Protein AF-A0A316GYR5-F1 (afdb_monomer_lite)

Secondary structure (DSSP, 8-state):
-------HHHHHHHHHHHHHHHHHHHHHHHHHHHHHHHHHHHHHHHHHHHTSPPPPTT--HHHHHHHHHHHHHHHHHHHHHHHHHHHHHHHHHHHHHHS--------SGGGTTT--

Structure (mmCIF, N/CA/C/O backbone):
data_AF-A0A316GYR5-F1
#
_entry.id   AF-A0A316GYR5-F1
#
loop_
_atom_site.group_PDB
_atom_site.id
_atom_site.type_symbol
_atom_site.label_atom_id
_atom_site.label_alt_id
_atom_site.label_comp_id
_atom_site.label_asym_id
_atom_site.label_entity_id
_atom_site.label_seq_id
_atom_site.pdbx_PDB_ins_code
_atom_site.Cartn_x
_atom_site.Cartn_y
_atom_site.Cartn_z
_atom_site.occupancy
_atom_site.B_iso_or_equiv
_atom_site.auth_seq_id
_atom_site.auth_comp_id
_atom_site.auth_asym_id
_atom_site.auth_atom_id
_atom_site.pdbx_PDB_model_num
ATOM 1 N N . MET A 1 1 ? 39.061 -6.099 -47.825 1.00 38.81 1 MET A N 1
ATOM 2 C CA . MET A 1 1 ? 37.615 -5.956 -47.553 1.00 38.81 1 MET A CA 1
ATOM 3 C C . MET A 1 1 ? 37.390 -6.269 -46.089 1.00 38.81 1 MET A C 1
ATOM 5 O O . MET A 1 1 ? 37.562 -7.417 -45.706 1.00 38.81 1 MET A O 1
ATOM 9 N N . ILE A 1 2 ? 37.099 -5.262 -45.267 1.00 43.00 2 ILE A N 1
ATOM 10 C CA . ILE A 1 2 ? 36.715 -5.483 -43.869 1.00 43.00 2 ILE A CA 1
ATOM 11 C C . ILE A 1 2 ? 35.207 -5.733 -43.866 1.00 43.00 2 ILE A C 1
ATOM 13 O O . ILE A 1 2 ? 34.433 -4.846 -44.215 1.00 43.00 2 ILE A O 1
ATOM 17 N N . HIS A 1 3 ? 34.804 -6.959 -43.537 1.00 48.88 3 HIS A N 1
ATOM 18 C CA . HIS A 1 3 ? 33.406 -7.310 -43.307 1.00 48.88 3 HIS A CA 1
ATOM 19 C C . HIS A 1 3 ? 32.996 -6.743 -41.944 1.00 48.88 3 HIS A C 1
ATOM 21 O O . HIS A 1 3 ? 33.331 -7.303 -40.903 1.00 48.88 3 HIS A O 1
ATOM 27 N N . VAL A 1 4 ? 32.298 -5.609 -41.947 1.00 53.84 4 VAL A N 1
ATOM 28 C CA . VAL A 1 4 ? 31.599 -5.107 -40.761 1.00 53.84 4 VAL A CA 1
ATOM 29 C C . VAL A 1 4 ? 30.279 -5.869 -40.672 1.00 53.84 4 VAL A C 1
ATOM 31 O O . VAL A 1 4 ? 29.408 -5.712 -41.526 1.00 53.84 4 VAL A O 1
ATOM 34 N N . ALA A 1 5 ? 30.159 -6.754 -39.683 1.00 56.19 5 ALA A N 1
ATOM 35 C CA . ALA A 1 5 ? 28.905 -7.436 -39.383 1.00 56.19 5 ALA A CA 1
ATOM 36 C C . ALA A 1 5 ? 27.875 -6.432 -38.822 1.00 56.19 5 ALA A C 1
ATOM 38 O O . ALA A 1 5 ? 28.257 -5.502 -38.106 1.00 56.19 5 ALA A O 1
ATOM 39 N N . PRO A 1 6 ? 26.577 -6.590 -39.134 1.00 49.53 6 PRO A N 1
ATOM 40 C CA . PRO A 1 6 ? 25.549 -5.649 -38.715 1.00 49.53 6 PRO A CA 1
ATOM 41 C C . PRO A 1 6 ? 25.307 -5.731 -37.201 1.00 49.53 6 PRO A C 1
ATOM 43 O O . PRO A 1 6 ? 25.177 -6.807 -36.620 1.00 49.53 6 PRO A O 1
ATOM 46 N N . ILE A 1 7 ? 25.202 -4.558 -36.583 1.00 55.81 7 ILE A N 1
ATOM 47 C CA . ILE A 1 7 ? 25.007 -4.275 -35.151 1.00 55.81 7 ILE A CA 1
ATOM 48 C C . ILE A 1 7 ? 23.543 -4.582 -34.739 1.00 55.81 7 ILE A C 1
ATOM 50 O O . ILE A 1 7 ? 22.898 -3.810 -34.040 1.00 55.81 7 ILE A O 1
ATOM 54 N N . ALA A 1 8 ? 22.967 -5.692 -35.212 1.00 55.72 8 ALA A N 1
ATOM 55 C CA . ALA A 1 8 ? 21.551 -6.015 -34.998 1.00 55.72 8 ALA A CA 1
ATOM 56 C C . ALA A 1 8 ? 21.249 -6.386 -33.534 1.00 55.72 8 ALA A C 1
ATOM 58 O O . ALA A 1 8 ? 20.225 -5.986 -32.988 1.00 55.72 8 ALA A O 1
ATOM 59 N N . GLY A 1 9 ? 22.182 -7.067 -32.859 1.00 53.91 9 GLY A N 1
ATOM 60 C CA . GLY A 1 9 ? 21.980 -7.530 -31.483 1.00 53.91 9 GLY A CA 1
ATOM 61 C C . GLY A 1 9 ? 21.836 -6.408 -30.449 1.00 53.91 9 GLY A C 1
ATOM 62 O O . GLY A 1 9 ? 21.139 -6.588 -29.458 1.00 53.91 9 GLY A O 1
ATOM 63 N N . PHE A 1 10 ? 22.438 -5.236 -30.664 1.00 51.53 10 PHE A N 1
ATOM 64 C CA . PHE A 1 10 ? 22.388 -4.145 -29.681 1.00 51.53 10 PHE A CA 1
ATOM 65 C C . PHE A 1 10 ? 21.048 -3.396 -29.683 1.00 51.53 10 PHE A C 1
ATOM 67 O O . PHE A 1 10 ? 20.613 -2.934 -28.631 1.00 51.53 10 PHE A O 1
ATOM 74 N N . ALA A 1 11 ? 20.374 -3.309 -30.834 1.00 60.28 11 ALA A N 1
ATOM 75 C CA . ALA A 1 11 ? 19.087 -2.624 -30.951 1.00 60.28 11 ALA A CA 1
ATOM 76 C C . ALA A 1 11 ? 17.947 -3.415 -30.282 1.00 60.28 11 ALA A C 1
ATOM 78 O O . ALA A 1 11 ? 17.112 -2.833 -29.592 1.00 60.28 11 ALA A O 1
ATOM 79 N N . GLU A 1 12 ? 17.947 -4.744 -30.422 1.00 61.91 12 GLU A N 1
ATOM 80 C CA . GLU A 1 12 ? 16.923 -5.614 -29.826 1.00 61.91 12 GLU A CA 1
ATOM 81 C C . GLU A 1 12 ? 17.010 -5.656 -28.292 1.00 61.91 12 GLU A C 1
ATOM 83 O O . GLU A 1 12 ? 15.985 -5.576 -27.614 1.00 61.91 12 GLU A O 1
ATOM 88 N N . HIS A 1 13 ? 18.228 -5.702 -27.736 1.00 62.38 13 HIS A N 1
ATOM 89 C CA . HIS A 1 13 ? 18.439 -5.664 -26.284 1.00 62.38 13 HIS A CA 1
ATOM 90 C C . HIS A 1 13 ? 18.007 -4.317 -25.687 1.00 62.38 13 HIS A C 1
ATOM 92 O O . HIS A 1 13 ? 17.249 -4.291 -24.721 1.00 62.38 13 HIS A O 1
ATOM 98 N N . GLN A 1 14 ? 18.381 -3.196 -26.318 1.00 66.81 14 GLN A N 1
ATOM 99 C CA . GLN A 1 14 ? 17.981 -1.861 -25.854 1.00 66.81 14 GLN A CA 1
ATOM 100 C C . GLN A 1 14 ? 16.459 -1.655 -25.874 1.00 66.81 14 GLN A C 1
ATOM 102 O O . GLN A 1 14 ? 15.901 -1.037 -24.966 1.00 66.81 14 GLN A O 1
ATOM 107 N N . GLN A 1 15 ? 15.765 -2.189 -26.883 1.00 71.25 15 GLN A N 1
ATOM 108 C CA . GLN A 1 15 ? 14.312 -2.067 -26.989 1.00 71.25 15 GLN A CA 1
ATOM 109 C C . GLN A 1 15 ? 13.575 -2.944 -25.961 1.00 71.25 15 GLN A C 1
ATOM 111 O O . GLN A 1 15 ? 12.571 -2.508 -25.388 1.00 71.25 15 GLN A O 1
ATOM 116 N N . ALA A 1 16 ? 14.094 -4.142 -25.668 1.00 74.75 16 ALA A N 1
ATOM 117 C CA . ALA A 1 16 ? 13.582 -5.005 -24.603 1.00 74.75 16 ALA A CA 1
ATOM 118 C C . ALA A 1 16 ? 13.790 -4.392 -23.204 1.00 74.75 16 ALA A C 1
ATOM 120 O O . ALA A 1 16 ? 12.874 -4.418 -22.373 1.00 74.75 16 ALA A O 1
ATOM 121 N N . ASP A 1 17 ? 14.950 -3.778 -22.960 1.00 81.62 17 ASP A N 1
ATOM 122 C CA . ASP A 1 17 ? 15.269 -3.116 -21.692 1.00 81.62 17 ASP A CA 1
ATOM 123 C C . ASP A 1 17 ? 14.377 -1.888 -21.448 1.00 81.62 17 ASP A C 1
ATOM 125 O O . ASP A 1 17 ? 13.829 -1.722 -20.353 1.00 81.62 17 ASP A O 1
ATOM 129 N N . ALA A 1 18 ? 14.129 -1.077 -22.483 1.00 85.44 18 ALA A N 1
ATOM 130 C CA . ALA A 1 18 ? 13.212 0.061 -22.405 1.00 85.44 18 ALA A CA 1
ATOM 131 C C . ALA A 1 18 ? 11.764 -0.371 -22.101 1.00 85.44 18 ALA A C 1
ATOM 133 O O . ALA A 1 18 ? 11.104 0.218 -21.240 1.00 85.44 18 ALA A O 1
ATOM 134 N N . GLY A 1 19 ? 11.272 -1.431 -22.754 1.00 89.31 19 GLY A N 1
ATOM 135 C CA . GLY A 1 19 ? 9.940 -1.984 -22.487 1.00 89.31 19 GLY A CA 1
ATOM 136 C C . GLY A 1 19 ? 9.793 -2.498 -21.051 1.00 89.31 19 GLY A C 1
ATOM 137 O O . GLY A 1 19 ? 8.796 -2.216 -20.381 1.00 89.31 19 GLY A O 1
ATOM 138 N N . ARG A 1 20 ? 10.821 -3.186 -20.537 1.00 90.62 20 ARG A N 1
ATOM 139 C CA . ARG A 1 20 ? 10.873 -3.649 -19.143 1.00 90.62 20 ARG A CA 1
ATOM 140 C C . ARG A 1 20 ? 10.862 -2.486 -18.150 1.00 90.62 20 ARG A C 1
ATOM 142 O O . ARG A 1 20 ? 10.157 -2.560 -17.143 1.00 90.62 20 ARG A O 1
ATOM 149 N N . TYR A 1 21 ? 11.612 -1.421 -18.422 1.00 92.56 21 TYR A N 1
ATOM 150 C CA . TYR A 1 21 ? 11.633 -0.227 -17.577 1.00 92.56 21 TYR A CA 1
ATOM 151 C C . TYR A 1 21 ? 10.264 0.452 -17.501 1.00 92.56 21 TYR A C 1
ATOM 153 O O . TYR A 1 21 ? 9.782 0.723 -16.402 1.00 92.56 21 TYR A O 1
ATOM 161 N N . LEU A 1 22 ? 9.597 0.657 -18.641 1.00 94.81 22 LEU A N 1
ATOM 162 C CA . LEU A 1 22 ? 8.261 1.262 -18.673 1.00 94.81 22 LEU A CA 1
ATOM 163 C C . LEU A 1 22 ? 7.224 0.411 -17.926 1.00 94.81 22 LEU A C 1
ATOM 165 O O . LEU A 1 22 ? 6.401 0.949 -17.186 1.00 94.81 22 LEU A O 1
ATOM 169 N N . ALA A 1 23 ? 7.293 -0.917 -18.053 1.00 95.50 23 ALA A N 1
ATOM 170 C CA . ALA A 1 23 ? 6.423 -1.821 -17.303 1.00 95.50 23 ALA A CA 1
ATOM 171 C C . ALA A 1 23 ? 6.651 -1.724 -15.781 1.00 95.50 23 ALA A C 1
ATOM 173 O O . ALA A 1 23 ? 5.694 -1.691 -15.005 1.00 95.50 23 ALA A O 1
ATOM 174 N N . LEU A 1 24 ? 7.913 -1.646 -15.343 1.00 96.31 24 LEU A N 1
ATOM 175 C CA . LEU A 1 24 ? 8.258 -1.457 -13.931 1.00 96.31 24 LEU A CA 1
ATOM 176 C C . LEU A 1 24 ? 7.806 -0.090 -13.409 1.00 96.31 24 LEU A C 1
ATOM 178 O O . LEU A 1 24 ? 7.300 -0.014 -12.291 1.00 96.31 24 LEU A O 1
ATOM 182 N N . LEU A 1 25 ? 7.930 0.963 -14.218 1.00 97.00 25 LEU A N 1
ATOM 183 C CA . LEU A 1 25 ? 7.456 2.300 -13.871 1.00 97.00 25 LEU A CA 1
ATOM 184 C C . LEU A 1 25 ? 5.938 2.302 -13.644 1.00 97.00 25 LEU A C 1
ATOM 186 O O . LEU A 1 25 ? 5.483 2.713 -12.578 1.00 97.00 25 LEU A O 1
ATOM 190 N N . GLY A 1 26 ? 5.165 1.743 -14.580 1.00 97.81 26 GLY A N 1
ATOM 191 C CA . GLY A 1 26 ? 3.712 1.620 -14.430 1.00 97.81 26 GLY A CA 1
ATOM 192 C C . GLY A 1 26 ? 3.306 0.784 -13.209 1.00 97.81 26 GLY A C 1
ATOM 193 O O . GLY A 1 26 ? 2.348 1.115 -12.509 1.00 97.81 26 GLY A O 1
ATOM 194 N N . ARG A 1 27 ? 4.070 -0.270 -12.885 1.00 97.94 27 ARG A N 1
ATOM 195 C CA . ARG A 1 27 ? 3.860 -1.056 -11.659 1.00 97.94 27 ARG A CA 1
ATOM 196 C C . ARG A 1 27 ? 4.110 -0.233 -10.392 1.00 97.94 27 ARG A C 1
ATOM 198 O O . ARG A 1 27 ? 3.329 -0.345 -9.450 1.00 97.94 27 ARG A O 1
ATOM 205 N N . VAL A 1 28 ? 5.170 0.575 -10.353 1.00 98.44 28 VAL A N 1
ATOM 206 C CA . VAL A 1 28 ? 5.455 1.474 -9.221 1.00 98.44 28 VAL A CA 1
ATOM 207 C C . VAL A 1 28 ? 4.317 2.477 -9.036 1.00 98.44 28 VAL A C 1
ATOM 209 O O . VAL A 1 28 ? 3.842 2.645 -7.917 1.00 98.44 28 VAL A O 1
ATOM 212 N N . GLU A 1 29 ? 3.821 3.087 -10.114 1.00 98.31 29 GLU A N 1
ATOM 213 C CA . GLU A 1 29 ? 2.689 4.022 -10.049 1.00 98.31 29 GLU A CA 1
ATOM 214 C C . GLU A 1 29 ? 1.414 3.366 -9.503 1.00 98.31 29 GLU A C 1
ATOM 216 O O . GLU A 1 29 ? 0.735 3.939 -8.646 1.00 98.31 29 GLU A O 1
ATOM 221 N N . ALA A 1 30 ? 1.096 2.151 -9.958 1.00 98.38 30 ALA A N 1
ATOM 222 C CA . ALA A 1 30 ? -0.041 1.390 -9.448 1.00 98.38 30 ALA A CA 1
ATOM 223 C C . ALA A 1 30 ? 0.103 1.084 -7.947 1.00 98.38 30 ALA A C 1
ATOM 225 O O . ALA A 1 30 ? -0.848 1.263 -7.183 1.00 98.38 30 ALA A O 1
ATOM 226 N N . LEU A 1 31 ? 1.301 0.688 -7.509 1.00 98.25 31 LEU A N 1
ATOM 227 C CA . LEU A 1 31 ? 1.591 0.397 -6.105 1.00 98.25 31 LEU A CA 1
ATOM 228 C C . LEU A 1 31 ? 1.551 1.649 -5.222 1.00 98.25 31 LEU A C 1
ATOM 230 O O . LEU A 1 31 ? 1.078 1.561 -4.093 1.00 98.25 31 LEU A O 1
ATOM 234 N N . CYS A 1 32 ? 1.961 2.820 -5.721 1.00 98.50 32 CYS A N 1
ATOM 235 C CA . CYS A 1 32 ? 1.776 4.086 -5.003 1.00 98.50 32 CYS A CA 1
ATOM 236 C C . CYS A 1 32 ? 0.292 4.331 -4.692 1.00 98.50 32 CYS A C 1
ATOM 238 O O . CYS A 1 32 ? -0.064 4.560 -3.537 1.00 98.50 32 CYS A O 1
ATOM 240 N N . ARG A 1 33 ? -0.589 4.183 -5.693 1.00 98.50 33 ARG A N 1
ATOM 241 C CA . ARG A 1 33 ? -2.044 4.326 -5.494 1.00 98.50 33 ARG A CA 1
ATOM 242 C C . ARG A 1 33 ? -2.594 3.292 -4.511 1.00 98.50 33 ARG A C 1
ATOM 244 O O . ARG A 1 33 ? -3.464 3.611 -3.704 1.00 98.50 33 ARG A O 1
ATOM 251 N N . GLN A 1 34 ? -2.087 2.060 -4.560 1.00 98.44 34 GLN A N 1
ATOM 252 C CA . GLN A 1 34 ? -2.482 1.007 -3.626 1.00 98.44 34 GLN A CA 1
ATOM 253 C C . GLN A 1 34 ? -2.059 1.327 -2.186 1.00 98.44 34 GLN A C 1
ATOM 255 O O . GLN A 1 34 ? -2.849 1.127 -1.265 1.00 98.44 34 GLN A O 1
ATOM 260 N N . VAL A 1 35 ? -0.850 1.859 -1.982 1.00 98.69 35 VAL A N 1
ATOM 261 C CA . VAL A 1 35 ? -0.379 2.315 -0.666 1.00 98.69 35 VAL A CA 1
ATOM 262 C C . VAL A 1 35 ? -1.255 3.446 -0.135 1.00 98.69 35 VAL A C 1
ATOM 264 O O . VAL A 1 35 ? -1.645 3.403 1.031 1.00 98.69 35 VAL A O 1
ATOM 267 N N . ASP A 1 36 ? -1.608 4.425 -0.969 1.00 98.56 36 ASP A N 1
ATOM 268 C CA . ASP A 1 36 ? -2.472 5.535 -0.557 1.00 98.56 36 ASP A CA 1
ATOM 269 C C . ASP A 1 36 ? -3.874 5.046 -0.157 1.00 98.56 36 ASP A C 1
ATOM 271 O O . ASP A 1 36 ? -4.395 5.430 0.891 1.00 98.56 36 ASP A O 1
ATOM 275 N N . SER A 1 37 ? -4.455 4.126 -0.932 1.00 98.50 37 SER A N 1
ATOM 276 C CA . SER A 1 37 ? -5.746 3.503 -0.611 1.00 98.50 37 SER A CA 1
ATOM 277 C C . SER A 1 37 ? -5.700 2.675 0.682 1.00 98.50 37 SER A C 1
ATOM 279 O O . SER A 1 37 ? -6.587 2.799 1.533 1.00 98.50 37 SER A O 1
ATOM 281 N N . ALA A 1 38 ? -4.650 1.872 0.878 1.00 98.31 38 ALA A N 1
ATOM 282 C CA . ALA A 1 38 ? -4.471 1.087 2.099 1.00 98.31 38 ALA A CA 1
ATOM 283 C C . ALA A 1 38 ? -4.252 1.987 3.325 1.00 98.31 38 ALA A C 1
ATOM 285 O O . ALA A 1 38 ? -4.778 1.711 4.403 1.00 98.31 38 ALA A O 1
ATOM 286 N N . ARG A 1 39 ? -3.534 3.105 3.157 1.00 98.50 39 ARG A N 1
ATOM 287 C CA . ARG A 1 39 ? -3.339 4.108 4.209 1.00 98.50 39 ARG A CA 1
ATOM 288 C C . ARG A 1 39 ? -4.660 4.745 4.612 1.00 98.50 39 ARG A C 1
ATOM 290 O O . ARG A 1 39 ? -4.921 4.857 5.807 1.00 98.50 39 ARG A O 1
ATOM 297 N N . GLN A 1 40 ? -5.486 5.132 3.641 1.00 98.56 40 GLN A N 1
ATOM 298 C CA . GLN A 1 40 ? -6.811 5.679 3.925 1.00 98.56 40 GLN A CA 1
ATOM 299 C C . GLN A 1 40 ? -7.660 4.674 4.710 1.00 98.56 40 GLN A C 1
ATOM 301 O O . GLN A 1 40 ? -8.207 5.019 5.750 1.00 98.56 40 GLN A O 1
ATOM 306 N N . THR A 1 41 ? -7.680 3.413 4.276 1.00 98.38 41 THR A N 1
ATOM 307 C CA . THR A 1 41 ? -8.444 2.346 4.941 1.00 98.38 41 THR A CA 1
ATOM 308 C C . THR A 1 41 ? -7.995 2.140 6.394 1.00 98.38 41 THR A C 1
ATOM 310 O O . THR A 1 41 ? -8.825 2.115 7.301 1.00 98.38 41 THR A O 1
ATOM 313 N N . ALA A 1 42 ? -6.682 2.070 6.640 1.00 97.88 42 ALA A N 1
ATOM 314 C CA . ALA A 1 42 ? -6.133 1.927 7.989 1.00 97.88 42 ALA A CA 1
ATOM 315 C C . ALA A 1 42 ? -6.421 3.147 8.886 1.00 97.88 42 ALA A C 1
ATOM 317 O O . ALA A 1 42 ? -6.641 2.991 10.091 1.00 97.88 42 ALA A O 1
ATOM 318 N N . ASN A 1 43 ? -6.437 4.354 8.311 1.00 98.19 43 ASN A N 1
ATOM 319 C CA . ASN A 1 43 ? -6.819 5.574 9.023 1.00 98.19 43 ASN A CA 1
ATOM 320 C C . ASN A 1 43 ? -8.313 5.582 9.369 1.00 98.19 43 ASN A C 1
ATOM 322 O O . ASN A 1 43 ? -8.675 5.950 10.485 1.00 98.19 43 ASN A O 1
ATOM 326 N N . ASP A 1 44 ? -9.173 5.142 8.451 1.00 98.00 44 ASP A N 1
ATOM 327 C CA . ASP A 1 44 ? -10.617 5.077 8.670 1.00 98.00 44 ASP A CA 1
ATOM 328 C C . ASP A 1 44 ? -10.969 4.070 9.771 1.00 98.00 44 ASP A C 1
ATOM 330 O O . 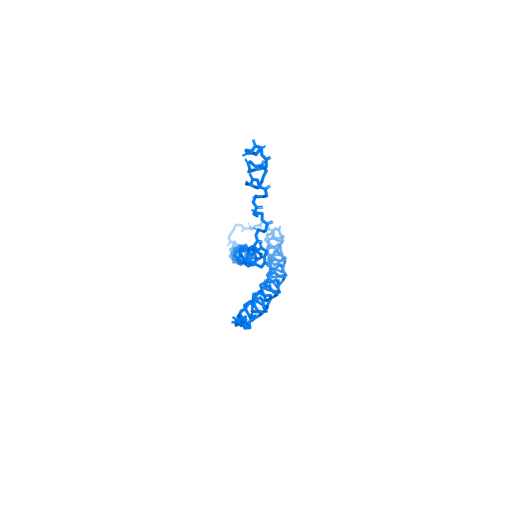ASP A 1 44 ? -11.793 4.366 10.641 1.00 98.00 44 ASP A O 1
ATOM 334 N N . SER A 1 45 ? -10.327 2.896 9.794 1.00 96.00 45 SER A N 1
ATOM 335 C CA . SER A 1 45 ? -10.546 1.921 10.869 1.00 96.00 45 SER A CA 1
ATOM 336 C C . SER A 1 45 ? -10.016 2.395 12.219 1.00 96.00 45 SER A C 1
ATOM 338 O O . SER A 1 45 ? -10.683 2.182 13.233 1.00 96.00 45 SER A O 1
ATOM 340 N N . LEU A 1 46 ? -8.892 3.119 12.246 1.00 96.31 46 LEU A N 1
ATOM 341 C CA . LEU A 1 46 ? -8.417 3.786 13.460 1.00 96.31 46 LEU A CA 1
ATOM 342 C C . LEU A 1 46 ? -9.395 4.870 13.934 1.00 96.31 46 LEU A C 1
ATOM 344 O O . LEU A 1 46 ? -9.670 4.980 15.126 1.00 96.31 46 LEU A O 1
ATOM 348 N N . GLY A 1 47 ? -9.951 5.651 13.006 1.00 95.81 47 GLY A N 1
ATOM 349 C CA . GLY A 1 47 ? -10.965 6.662 13.296 1.00 95.81 47 GLY A CA 1
ATOM 350 C C . GLY A 1 47 ? -12.207 6.054 13.946 1.00 95.81 47 GLY A C 1
ATOM 351 O O . GLY A 1 47 ? -12.677 6.561 14.961 1.00 95.81 47 GLY A O 1
ATOM 352 N N . ARG A 1 48 ? -12.691 4.919 13.424 1.00 93.62 48 ARG A N 1
ATOM 353 C CA . ARG A 1 48 ? -13.811 4.168 14.022 1.00 93.62 48 ARG A CA 1
ATOM 354 C C . ARG A 1 48 ? -13.482 3.654 15.418 1.00 93.62 48 ARG A C 1
ATOM 356 O O . ARG A 1 48 ? -14.329 3.740 16.297 1.00 93.62 48 ARG A O 1
ATOM 363 N N . LEU A 1 49 ? -12.266 3.147 15.619 1.00 91.75 49 LEU A N 1
ATOM 364 C CA . LEU A 1 49 ? -11.811 2.669 16.922 1.00 91.75 49 LEU A CA 1
ATOM 365 C C . LEU A 1 49 ? -11.774 3.804 17.957 1.00 91.75 49 LEU A C 1
ATOM 367 O O . LEU A 1 49 ? -12.252 3.631 19.072 1.00 91.75 49 LEU A O 1
AT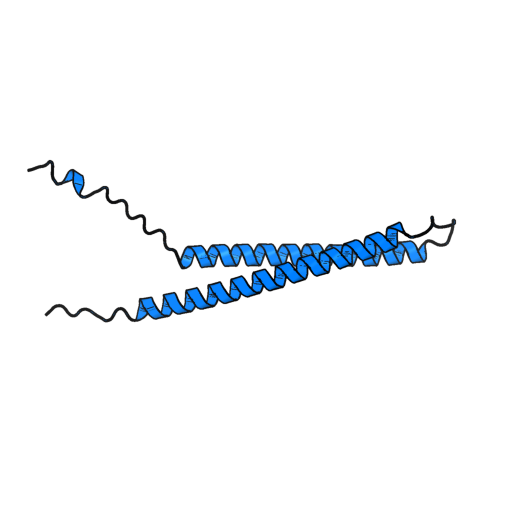OM 371 N N . ASN A 1 50 ? -11.260 4.972 17.570 1.00 91.19 50 ASN A N 1
ATOM 372 C CA . ASN A 1 50 ? -11.170 6.147 18.442 1.00 91.19 50 ASN A CA 1
ATOM 373 C C . ASN A 1 50 ? -12.529 6.807 18.712 1.00 91.19 50 ASN A C 1
ATOM 375 O O . ASN A 1 50 ? -12.678 7.511 19.706 1.00 91.19 50 ASN A O 1
ATOM 379 N N . ALA A 1 51 ? -13.503 6.606 17.824 1.00 91.25 51 ALA A N 1
ATOM 380 C CA . ALA A 1 51 ? -14.864 7.104 17.988 1.00 91.25 51 ALA A CA 1
ATOM 381 C C . ALA A 1 51 ? -15.726 6.217 18.901 1.00 91.25 51 ALA A C 1
ATOM 383 O O . ALA A 1 51 ? -16.859 6.595 19.209 1.00 91.25 51 ALA A O 1
ATOM 384 N N . LEU A 1 52 ? -15.232 5.045 19.321 1.00 85.88 52 LEU A N 1
ATOM 385 C CA . LEU A 1 52 ? -15.968 4.203 20.254 1.00 85.88 52 LEU A CA 1
ATOM 386 C C . LEU A 1 52 ? -16.102 4.898 21.616 1.00 85.88 52 LEU A C 1
ATOM 388 O O . LEU A 1 52 ? -15.112 5.417 22.140 1.00 85.88 52 LEU A O 1
ATOM 392 N N . PRO A 1 53 ? -17.300 4.872 22.227 1.00 82.00 53 PRO A N 1
ATOM 393 C CA . PRO A 1 53 ? -17.436 5.244 23.626 1.00 82.00 53 PRO A CA 1
ATOM 394 C C . PRO A 1 53 ? -16.594 4.299 24.494 1.00 82.00 53 PRO A C 1
ATOM 396 O O . PRO A 1 53 ? -16.295 3.170 24.093 1.00 82.00 53 PRO A O 1
ATOM 399 N N . GLN A 1 54 ? -16.210 4.752 25.692 1.00 75.25 54 GLN A N 1
ATOM 400 C CA . GLN A 1 54 ? -15.528 3.869 26.637 1.00 75.25 54 GLN A CA 1
ATOM 401 C C . GLN A 1 54 ? -16.410 2.639 26.890 1.00 75.25 54 GLN A C 1
ATOM 403 O O . GLN A 1 54 ? -17.601 2.811 27.157 1.00 75.25 54 GLN A O 1
ATOM 408 N N . PRO A 1 55 ? -15.863 1.417 26.774 1.00 71.19 55 PRO A N 1
ATOM 409 C CA . PRO A 1 55 ? -16.651 0.221 27.001 1.00 71.19 55 PRO A CA 1
ATOM 410 C C . PRO A 1 55 ? -17.128 0.211 28.457 1.00 71.19 55 PRO A C 1
ATOM 412 O O . PRO A 1 55 ? -16.317 0.209 29.385 1.00 71.19 55 PRO A O 1
ATOM 415 N N . GLU A 1 56 ? -18.446 0.211 28.648 1.00 69.31 56 GLU A N 1
ATOM 416 C CA . GLU A 1 56 ? -19.072 -0.144 29.922 1.00 69.31 56 GLU A CA 1
ATOM 417 C C . GLU A 1 56 ? -18.586 -1.550 30.320 1.00 69.31 56 GLU A C 1
ATOM 419 O O . GLU A 1 56 ? -18.342 -2.408 29.463 1.00 69.31 56 GLU A O 1
ATOM 424 N N . VAL A 1 57 ? -18.404 -1.794 31.621 1.00 59.69 57 VAL A N 1
ATOM 425 C CA . VAL A 1 57 ? -17.857 -3.062 32.127 1.00 59.69 57 VAL A CA 1
ATOM 426 C C . VAL A 1 57 ? -18.737 -4.229 31.661 1.00 59.69 57 VAL A C 1
ATOM 428 O O . VAL A 1 57 ? -19.815 -4.452 32.203 1.00 59.69 57 VAL A O 1
ATOM 431 N N . GLY A 1 58 ? -18.263 -4.983 30.664 1.00 61.78 58 GLY A N 1
ATOM 432 C CA . GLY A 1 58 ? -18.923 -6.188 30.151 1.00 61.78 58 GLY A CA 1
ATOM 433 C C . GLY A 1 58 ? -19.173 -6.227 28.641 1.00 61.78 58 GLY A C 1
ATOM 434 O O . GLY A 1 58 ? -19.357 -7.325 28.124 1.00 61.78 58 GLY A O 1
ATOM 435 N N . ASP A 1 59 ? -19.113 -5.098 27.922 1.00 63.59 59 ASP A N 1
ATOM 436 C CA . ASP A 1 59 ? -19.467 -5.046 26.491 1.00 63.59 59 ASP A CA 1
ATOM 437 C C . ASP A 1 59 ? -18.278 -4.641 25.593 1.00 63.59 59 ASP A C 1
ATOM 439 O O . ASP A 1 59 ? -18.220 -3.577 24.978 1.00 63.59 59 ASP A O 1
ATOM 443 N N . SER A 1 60 ? -17.265 -5.513 25.545 1.00 74.12 60 SER A N 1
ATOM 444 C CA . SER A 1 60 ? -16.013 -5.289 24.795 1.00 74.12 60 SER A CA 1
ATOM 445 C C . SER A 1 60 ? -16.002 -5.919 23.395 1.00 74.12 60 SER A C 1
ATOM 447 O O . SER A 1 60 ? -15.002 -5.811 22.684 1.00 74.12 60 SER A O 1
ATOM 449 N N . SER A 1 61 ? -17.079 -6.598 22.977 1.00 83.38 61 SER A N 1
ATOM 450 C CA . SER A 1 61 ? -17.110 -7.357 21.713 1.00 83.38 61 SER A CA 1
ATOM 451 C C . SER A 1 61 ? -16.879 -6.460 20.490 1.00 83.38 61 SER A C 1
ATOM 453 O O . SER A 1 61 ? -16.076 -6.788 19.614 1.00 83.38 61 SER A O 1
ATOM 455 N N . MET A 1 62 ? -17.509 -5.283 20.471 1.00 85.69 62 MET A N 1
ATOM 456 C CA . MET A 1 62 ? -17.372 -4.318 19.378 1.00 85.69 62 M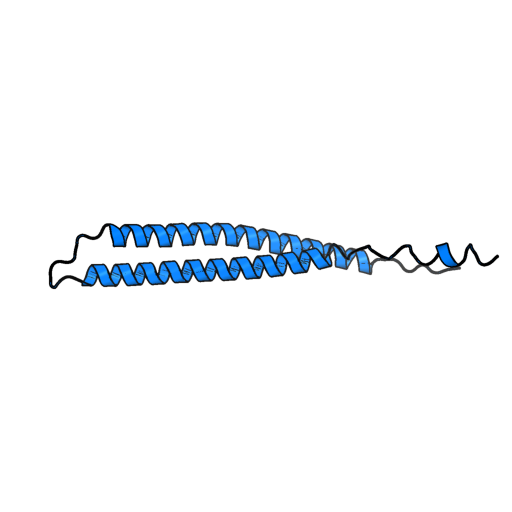ET A CA 1
ATOM 457 C C . MET A 1 62 ? -15.964 -3.712 19.310 1.00 85.69 62 MET A C 1
ATOM 459 O O . MET A 1 62 ? -15.413 -3.553 18.220 1.00 85.69 62 MET A O 1
ATOM 463 N N . LEU A 1 63 ? -15.356 -3.430 20.468 1.00 88.38 63 LEU A N 1
ATOM 464 C CA . LEU A 1 63 ? -13.978 -2.946 20.553 1.00 88.38 63 LEU A CA 1
ATOM 465 C C . LEU A 1 63 ? -12.997 -3.979 19.986 1.00 88.38 63 LEU A C 1
ATOM 467 O O . LEU A 1 63 ? -12.145 -3.633 19.170 1.00 88.38 63 LEU A O 1
ATOM 471 N N . VAL A 1 64 ? -13.134 -5.246 20.388 1.00 91.19 64 VAL A N 1
ATOM 472 C CA . VAL A 1 64 ? -12.279 -6.340 19.902 1.00 91.19 64 VAL A CA 1
ATOM 473 C C . VAL A 1 64 ? -12.427 -6.514 18.389 1.00 91.19 64 VAL A C 1
ATOM 475 O O . VAL 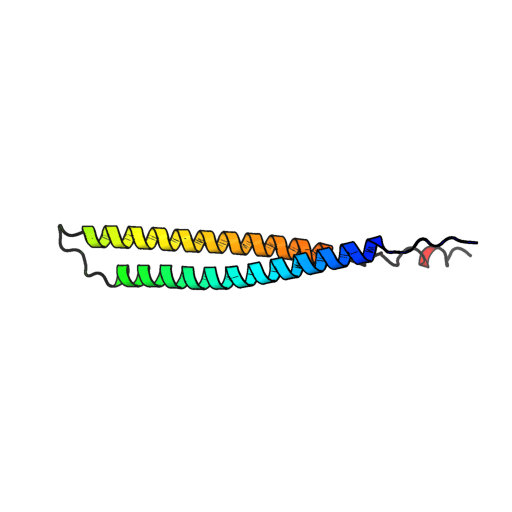A 1 64 ? -11.423 -6.56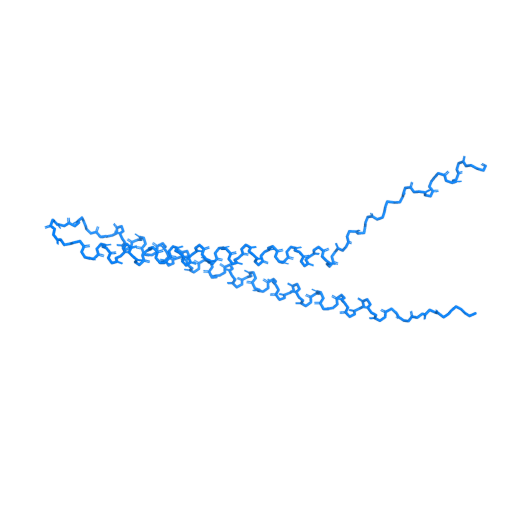7 17.682 1.00 91.19 64 VAL A O 1
ATOM 478 N N . ALA A 1 65 ? -13.657 -6.512 17.871 1.00 91.50 65 ALA A N 1
ATOM 479 C CA . ALA A 1 65 ? -13.901 -6.629 16.435 1.00 91.50 65 ALA A CA 1
ATOM 480 C C . ALA A 1 65 ? -13.262 -5.479 15.633 1.00 91.50 65 ALA A C 1
ATOM 482 O O . ALA A 1 65 ? -12.641 -5.715 14.595 1.00 91.50 65 ALA A O 1
ATOM 483 N N . LEU A 1 66 ? -13.374 -4.236 16.116 1.00 92.44 66 LEU A N 1
ATOM 484 C CA . LEU A 1 66 ? -12.774 -3.071 15.457 1.00 92.44 66 LEU A CA 1
ATOM 485 C C . LEU A 1 66 ? -11.244 -3.051 15.563 1.00 92.44 66 LEU A C 1
ATOM 487 O O . LEU A 1 66 ? -10.583 -2.649 14.605 1.00 92.44 66 LEU A O 1
ATOM 491 N N . LEU A 1 67 ? -10.671 -3.539 16.667 1.00 93.62 67 LEU A N 1
ATOM 492 C CA . LEU A 1 67 ? -9.225 -3.746 16.791 1.00 93.62 67 LEU A CA 1
ATOM 493 C C . LEU A 1 67 ? -8.711 -4.761 15.769 1.00 93.62 67 LEU A C 1
ATOM 495 O O . LEU A 1 67 ? -7.681 -4.521 15.139 1.00 93.62 67 LEU A O 1
ATOM 499 N N . ASP A 1 68 ? -9.419 -5.873 15.583 1.00 96.38 68 ASP A N 1
ATOM 500 C CA . ASP A 1 68 ? -9.020 -6.905 14.627 1.00 96.38 68 ASP A CA 1
ATOM 501 C C . ASP A 1 68 ? -9.137 -6.426 13.176 1.00 96.38 68 ASP A C 1
ATOM 503 O O . ASP A 1 68 ? -8.250 -6.704 12.369 1.00 96.38 68 ASP A O 1
ATOM 507 N N . ILE A 1 69 ? -10.177 -5.650 12.847 1.00 96.69 69 ILE A N 1
ATOM 508 C CA . ILE A 1 69 ? -10.282 -4.967 11.548 1.00 96.69 69 ILE A CA 1
ATOM 509 C C . ILE A 1 69 ? -9.085 -4.033 11.351 1.00 96.69 69 ILE A C 1
ATOM 511 O O . ILE A 1 69 ? -8.368 -4.151 10.360 1.00 96.69 69 ILE A O 1
ATOM 515 N N . HIS A 1 70 ? -8.810 -3.165 12.326 1.00 97.50 70 HIS A N 1
ATOM 516 C CA . HIS A 1 70 ? -7.711 -2.210 12.225 1.00 97.50 70 HIS A CA 1
ATOM 517 C C . HIS A 1 70 ? -6.341 -2.892 12.072 1.00 97.50 70 HIS A C 1
ATOM 519 O O . HIS A 1 70 ? -5.493 -2.432 11.304 1.00 97.50 70 HIS A O 1
ATOM 525 N N . ARG A 1 71 ? -6.115 -4.016 12.764 1.00 97.88 71 ARG A N 1
ATOM 526 C CA . ARG A 1 71 ? -4.898 -4.827 12.606 1.00 97.88 71 ARG A CA 1
ATOM 527 C C . ARG A 1 71 ? -4.739 -5.335 11.176 1.00 97.88 71 ARG A C 1
ATOM 529 O O . ARG A 1 71 ? -3.674 -5.134 10.597 1.00 97.88 71 ARG A O 1
ATOM 536 N N . ARG A 1 72 ? -5.795 -5.906 10.588 1.00 98.38 72 ARG A N 1
ATOM 537 C CA . ARG A 1 72 ? -5.780 -6.387 9.195 1.00 98.38 72 ARG A CA 1
ATOM 538 C C . ARG A 1 72 ? -5.526 -5.254 8.202 1.00 98.38 72 ARG A C 1
ATOM 540 O O . ARG A 1 72 ? -4.723 -5.418 7.288 1.00 98.38 72 ARG A O 1
ATOM 547 N N . ASP A 1 73 ? -6.145 -4.093 8.404 1.00 98.31 73 ASP A N 1
ATOM 548 C CA . ASP A 1 73 ? -5.936 -2.936 7.525 1.00 98.31 73 ASP A CA 1
ATOM 549 C C . ASP A 1 73 ? -4.488 -2.430 7.592 1.00 98.31 73 ASP A C 1
ATOM 551 O O . ASP A 1 73 ? -3.881 -2.096 6.571 1.00 98.31 73 ASP A O 1
ATOM 555 N N . ARG A 1 74 ? -3.890 -2.420 8.790 1.00 98.19 74 ARG A N 1
ATOM 556 C CA . ARG A 1 74 ? -2.471 -2.083 8.964 1.00 98.19 74 ARG A CA 1
ATOM 557 C C . ARG A 1 74 ? -1.547 -3.103 8.314 1.00 98.19 74 ARG A C 1
ATOM 559 O O . ARG A 1 74 ? -0.562 -2.710 7.695 1.00 98.19 74 ARG A O 1
ATOM 566 N N . GLU A 1 75 ? -1.840 -4.391 8.449 1.00 98.56 75 GLU A N 1
ATOM 567 C CA . GLU A 1 75 ? -1.081 -5.454 7.786 1.00 98.56 75 GLU A CA 1
ATOM 568 C C . GLU A 1 75 ? -1.119 -5.292 6.261 1.00 98.56 75 GLU A C 1
ATOM 570 O O . GLU A 1 75 ? -0.069 -5.340 5.616 1.00 98.56 75 GLU A O 1
ATOM 575 N N . ALA A 1 76 ? -2.295 -4.999 5.697 1.00 98.31 76 ALA A N 1
ATOM 576 C CA . ALA A 1 76 ? -2.460 -4.720 4.273 1.00 98.31 76 ALA A CA 1
ATOM 577 C C . ALA A 1 76 ? -1.654 -3.488 3.820 1.00 98.31 76 ALA A C 1
ATOM 579 O O . ALA A 1 76 ? -0.998 -3.530 2.776 1.00 98.31 76 ALA A O 1
ATOM 580 N N . LEU A 1 77 ? -1.634 -2.413 4.618 1.00 98.62 77 LEU A N 1
ATOM 581 C CA . LEU A 1 77 ? -0.791 -1.243 4.357 1.00 98.62 77 LEU A CA 1
ATOM 582 C C . LEU A 1 77 ? 0.701 -1.606 4.339 1.00 98.62 77 LEU A C 1
ATOM 584 O O . LEU A 1 77 ? 1.413 -1.236 3.404 1.00 98.62 77 LEU A O 1
ATOM 588 N N . PHE A 1 78 ? 1.186 -2.344 5.339 1.00 98.56 78 PHE A N 1
ATOM 589 C CA . PHE A 1 78 ? 2.596 -2.741 5.394 1.00 98.56 78 PHE A CA 1
ATOM 590 C C . PHE A 1 78 ? 2.992 -3.679 4.255 1.00 98.56 78 PHE A C 1
ATOM 592 O O . PHE A 1 78 ? 4.123 -3.618 3.772 1.00 98.56 78 PHE A O 1
ATOM 599 N N . GLU A 1 79 ? 2.090 -4.554 3.820 1.00 98.56 79 GLU A N 1
ATOM 600 C CA . GLU A 1 79 ? 2.299 -5.391 2.641 1.00 98.56 79 GLU A CA 1
ATOM 601 C C . GLU A 1 79 ? 2.401 -4.545 1.364 1.00 98.56 79 GLU A C 1
ATOM 603 O O . GLU A 1 79 ? 3.378 -4.672 0.627 1.00 98.56 79 GLU A O 1
ATOM 608 N N . ALA A 1 80 ? 1.477 -3.604 1.145 1.00 98.25 80 ALA A N 1
ATOM 609 C CA . ALA A 1 80 ? 1.528 -2.699 -0.006 1.00 98.25 80 ALA A CA 1
ATOM 610 C C . ALA A 1 80 ? 2.826 -1.867 -0.034 1.00 98.25 80 ALA A C 1
ATOM 612 O O . ALA A 1 80 ? 3.447 -1.710 -1.085 1.00 98.25 80 ALA A O 1
ATOM 613 N N . MET A 1 81 ? 3.286 -1.384 1.127 1.00 98.62 81 MET A N 1
ATOM 614 C CA . MET A 1 81 ? 4.555 -0.655 1.244 1.00 98.62 81 MET A CA 1
ATOM 615 C C . MET A 1 81 ? 5.768 -1.528 0.895 1.00 98.62 81 MET A C 1
ATOM 617 O O . MET A 1 81 ? 6.671 -1.062 0.200 1.00 98.62 81 MET A O 1
ATOM 621 N N . ARG A 1 82 ? 5.789 -2.794 1.336 1.00 98.69 82 ARG A N 1
ATOM 622 C CA . ARG A 1 82 ? 6.859 -3.746 0.989 1.00 98.69 82 ARG A CA 1
ATOM 623 C C . ARG A 1 82 ? 6.890 -4.038 -0.510 1.00 98.69 82 ARG A C 1
ATOM 625 O O . ARG A 1 82 ? 7.961 -4.033 -1.114 1.00 98.69 82 ARG A O 1
ATOM 632 N N . GLN A 1 83 ? 5.724 -4.230 -1.123 1.00 98.50 83 GLN A N 1
ATOM 633 C CA . GLN A 1 83 ? 5.609 -4.435 -2.569 1.00 98.50 83 GLN A CA 1
ATOM 634 C C . GLN A 1 83 ? 6.080 -3.210 -3.357 1.00 98.50 83 GLN A C 1
ATOM 636 O O . GLN A 1 83 ? 6.791 -3.364 -4.353 1.00 98.50 83 GLN A O 1
ATOM 641 N N . LEU A 1 84 ? 5.728 -2.003 -2.900 1.00 98.56 84 LEU A N 1
ATOM 642 C CA . LEU A 1 84 ? 6.197 -0.756 -3.499 1.00 98.56 84 LEU A CA 1
ATOM 643 C C . LEU A 1 84 ? 7.723 -0.645 -3.441 1.00 98.56 84 LEU A C 1
ATOM 645 O O . LEU A 1 84 ? 8.338 -0.339 -4.461 1.00 98.56 84 LEU A O 1
ATOM 649 N N . GLU A 1 85 ? 8.348 -0.911 -2.292 1.00 98.50 85 GLU A N 1
ATOM 650 C CA . GLU A 1 85 ? 9.808 -0.810 -2.195 1.00 98.50 85 GLU A CA 1
ATOM 651 C C . GLU A 1 85 ? 10.508 -1.837 -3.091 1.00 98.50 85 GLU A C 1
ATOM 653 O O . GLU A 1 85 ? 11.393 -1.464 -3.859 1.00 98.50 85 GLU A O 1
ATOM 658 N N . SER A 1 86 ? 10.031 -3.085 -3.117 1.00 98.25 86 SER A N 1
ATOM 659 C CA . SER A 1 86 ? 10.551 -4.111 -4.032 1.00 98.25 86 SER A CA 1
ATOM 660 C C . SER A 1 86 ? 10.431 -3.698 -5.508 1.00 98.25 86 SER A C 1
ATOM 662 O O . SER A 1 86 ? 11.362 -3.881 -6.296 1.00 98.25 86 SER A O 1
ATOM 664 N N . ALA A 1 87 ? 9.314 -3.078 -5.902 1.00 97.81 87 ALA A N 1
ATOM 665 C CA . ALA A 1 87 ? 9.140 -2.575 -7.264 1.00 97.81 87 ALA A CA 1
ATOM 666 C C . ALA A 1 87 ? 10.089 -1.406 -7.583 1.00 97.81 87 ALA A C 1
ATOM 668 O O . ALA A 1 87 ? 10.614 -1.329 -8.695 1.00 97.81 87 ALA A O 1
ATOM 669 N N . ARG A 1 88 ? 10.353 -0.518 -6.615 1.00 97.88 88 ARG A N 1
ATOM 670 C CA . ARG A 1 88 ? 11.318 0.582 -6.769 1.00 97.88 88 ARG A CA 1
ATOM 671 C C . ARG A 1 88 ? 12.743 0.063 -6.903 1.00 97.88 88 ARG A C 1
ATOM 673 O O . ARG A 1 88 ? 13.480 0.564 -7.745 1.00 97.88 88 ARG A O 1
ATOM 680 N N . GLU A 1 89 ? 13.127 -0.944 -6.126 1.00 97.44 89 GLU A N 1
ATOM 681 C CA . GLU A 1 89 ? 14.423 -1.615 -6.264 1.00 97.44 89 GLU A CA 1
ATOM 682 C C . GLU A 1 89 ? 14.587 -2.234 -7.654 1.00 97.44 89 GLU A C 1
ATOM 684 O O . GLU A 1 89 ? 15.593 -1.987 -8.321 1.00 97.44 89 GLU A O 1
ATOM 689 N N . ALA A 1 90 ? 13.567 -2.949 -8.140 1.00 95.38 90 ALA A N 1
ATOM 690 C CA . ALA A 1 90 ? 13.573 -3.516 -9.486 1.00 95.38 90 ALA A CA 1
ATOM 691 C C . ALA A 1 90 ? 13.682 -2.435 -10.578 1.00 95.38 90 ALA A C 1
ATOM 693 O O . ALA A 1 90 ? 14.425 -2.611 -11.545 1.00 95.38 90 ALA A O 1
ATOM 694 N N . LEU A 1 91 ? 12.982 -1.306 -10.420 1.00 95.56 91 LEU A N 1
ATOM 695 C CA . LEU A 1 91 ? 13.057 -0.173 -11.345 1.00 95.56 91 LEU A CA 1
ATOM 696 C C . LEU A 1 91 ? 14.452 0.471 -11.356 1.00 95.56 91 LEU A C 1
ATOM 698 O O . LEU A 1 91 ? 14.986 0.736 -12.431 1.00 95.56 91 LEU A O 1
ATOM 702 N N . ARG A 1 92 ? 15.065 0.689 -10.181 1.00 93.88 92 ARG A N 1
ATOM 703 C CA . ARG A 1 92 ? 16.442 1.207 -10.067 1.00 93.88 92 ARG A CA 1
ATOM 704 C C . ARG A 1 92 ? 17.438 0.266 -10.747 1.00 93.88 92 ARG A C 1
ATOM 706 O O . ARG A 1 92 ? 18.295 0.733 -11.487 1.00 93.88 92 ARG A O 1
ATOM 713 N N . ALA A 1 93 ? 17.295 -1.044 -10.542 1.00 91.12 93 ALA A N 1
ATOM 714 C CA . ALA A 1 93 ? 18.145 -2.040 -11.188 1.00 91.12 93 ALA A CA 1
ATOM 715 C C . ALA A 1 93 ? 18.021 -1.993 -12.721 1.00 91.12 93 ALA A C 1
ATOM 717 O O . ALA A 1 93 ? 19.037 -1.983 -13.410 1.00 91.12 93 ALA A O 1
ATOM 718 N N . ALA A 1 94 ? 16.797 -1.892 -13.252 1.00 89.88 94 ALA A N 1
ATOM 719 C CA . ALA A 1 94 ? 16.565 -1.765 -14.692 1.00 89.88 94 ALA A CA 1
ATOM 720 C C . ALA A 1 94 ? 17.126 -0.453 -15.271 1.00 89.88 94 ALA A C 1
ATOM 722 O O . ALA A 1 94 ? 17.699 -0.454 -16.358 1.00 89.88 94 ALA A O 1
ATOM 723 N N . ALA A 1 95 ? 17.017 0.661 -14.539 1.00 87.56 95 ALA A N 1
ATOM 724 C CA . ALA A 1 95 ? 17.584 1.944 -14.956 1.00 87.56 95 ALA A CA 1
ATOM 725 C C . ALA A 1 95 ? 19.116 1.882 -15.097 1.00 87.56 95 ALA A C 1
ATOM 727 O O . ALA A 1 95 ? 19.664 2.386 -16.077 1.00 87.56 95 ALA A O 1
ATOM 728 N N . SER A 1 96 ? 19.799 1.212 -14.162 1.00 84.44 96 SER A N 1
ATOM 729 C CA . SER A 1 96 ? 21.252 0.998 -14.217 1.00 84.44 96 SER A CA 1
ATOM 730 C C . SER A 1 96 ? 21.698 0.129 -15.399 1.00 84.44 96 SER A C 1
ATOM 732 O O . SER A 1 96 ? 22.842 0.232 -15.828 1.00 84.44 96 SER A O 1
ATOM 734 N N . THR A 1 97 ? 20.819 -0.722 -15.940 1.00 79.19 97 THR A N 1
ATOM 735 C CA . THR A 1 97 ? 21.094 -1.513 -17.153 1.00 79.19 97 THR A CA 1
ATOM 736 C C . THR A 1 97 ? 20.986 -0.668 -18.425 1.00 79.19 97 THR A C 1
ATOM 738 O O . THR A 1 97 ? 21.792 -0.832 -19.335 1.00 79.19 97 THR A O 1
ATOM 741 N N . ILE A 1 98 ? 20.030 0.267 -18.477 1.00 73.00 98 ILE A N 1
ATOM 742 C CA . ILE A 1 98 ? 19.781 1.128 -19.648 1.00 73.00 98 ILE A CA 1
ATOM 743 C C . ILE A 1 98 ? 20.829 2.240 -19.776 1.00 73.00 98 ILE A C 1
ATOM 745 O O . ILE A 1 98 ? 21.173 2.642 -20.886 1.00 73.00 98 ILE A O 1
ATOM 749 N N . ALA A 1 99 ? 21.355 2.727 -18.652 1.00 63.41 99 ALA A N 1
ATOM 750 C CA . ALA A 1 99 ? 22.454 3.683 -18.614 1.00 63.41 99 ALA A CA 1
ATOM 751 C C . ALA A 1 99 ? 23.739 2.991 -18.130 1.00 63.41 99 ALA A C 1
ATOM 753 O O . ALA A 1 99 ? 24.135 3.196 -16.978 1.00 63.41 99 ALA A O 1
ATOM 754 N N . PRO A 1 100 ? 24.422 2.179 -18.966 1.00 53.22 100 PRO A N 1
ATOM 755 C CA . PRO A 1 100 ? 25.760 1.744 -18.616 1.00 53.22 100 PRO A CA 1
ATOM 756 C C . PRO A 1 100 ? 26.612 3.005 -18.498 1.00 53.22 100 PRO A C 1
ATOM 758 O O . PRO A 1 100 ? 26.673 3.819 -19.420 1.00 53.22 100 PRO A O 1
ATOM 761 N N . SER A 1 101 ? 27.224 3.200 -17.334 1.00 50.84 101 SER A N 1
ATOM 762 C CA . SER A 1 101 ? 28.165 4.279 -17.064 1.00 50.84 101 SER A CA 1
ATOM 763 C C . SER A 1 101 ? 29.219 4.345 -18.173 1.00 50.84 101 SER A C 1
ATOM 765 O O . SER A 1 101 ? 30.205 3.611 -18.151 1.00 50.84 101 SER A O 1
ATOM 767 N N . SER A 1 102 ? 29.019 5.237 -19.144 1.00 48.59 102 SER A N 1
ATOM 768 C CA . SER A 1 102 ? 30.036 5.651 -20.104 1.00 48.59 102 SER A CA 1
ATOM 769 C C . SER A 1 102 ? 31.019 6.563 -19.378 1.00 48.59 102 SER A C 1
ATOM 771 O O . SER A 1 102 ? 31.021 7.777 -19.557 1.00 48.59 102 SER A O 1
ATOM 773 N N . VAL A 1 103 ? 31.835 5.971 -18.513 1.00 52.94 103 VAL A N 1
ATOM 774 C CA . VAL A 1 103 ? 33.035 6.604 -17.971 1.00 52.94 103 VAL A CA 1
ATOM 775 C C . VAL A 1 103 ? 34.184 5.634 -18.208 1.00 52.94 103 VAL A C 1
ATOM 777 O O . VAL A 1 103 ? 34.689 4.991 -17.294 1.00 52.94 103 VAL A O 1
ATOM 780 N N . ALA A 1 104 ? 34.573 5.493 -19.476 1.00 41.78 104 ALA A N 1
ATOM 781 C CA . ALA A 1 104 ? 35.930 5.069 -19.781 1.00 41.78 104 ALA A CA 1
ATOM 782 C C . ALA A 1 104 ? 36.853 6.241 -19.394 1.00 41.78 104 ALA A C 1
ATOM 784 O O . ALA A 1 104 ? 36.616 7.364 -19.855 1.00 41.78 104 ALA A O 1
ATOM 785 N N . PRO A 1 105 ? 37.860 6.049 -18.526 1.00 46.41 105 PRO A N 1
ATOM 786 C CA . PRO A 1 105 ? 38.779 7.122 -18.189 1.00 46.41 105 PRO A CA 1
ATOM 787 C C . PRO A 1 105 ? 39.628 7.446 -19.423 1.00 46.41 105 PRO A C 1
ATOM 789 O O . PRO A 1 105 ? 40.457 6.649 -19.848 1.00 46.41 105 PRO A O 1
ATOM 792 N N . LEU A 1 106 ? 39.441 8.644 -19.981 1.00 52.03 106 LEU A N 1
ATOM 793 C CA . LEU A 1 106 ? 40.284 9.268 -21.013 1.00 52.03 106 LEU A CA 1
ATOM 794 C C . LEU A 1 106 ? 41.691 9.626 -20.471 1.00 52.03 106 LEU A C 1
ATOM 796 O O . LEU A 1 106 ? 42.169 10.738 -20.669 1.00 52.03 106 LEU A O 1
ATOM 800 N N . HIS A 1 107 ? 42.351 8.724 -19.736 1.00 52.28 107 HIS A N 1
ATOM 801 C CA . HIS A 1 107 ? 43.592 9.026 -19.009 1.00 52.28 107 HIS A CA 1
ATOM 802 C C . HIS A 1 107 ? 44.805 8.157 -19.409 1.00 52.28 107 HIS A C 1
ATOM 804 O O . HIS A 1 107 ? 45.814 8.164 -18.704 1.00 52.28 107 HIS A O 1
ATOM 810 N N . GLU A 1 108 ? 44.776 7.447 -20.543 1.00 52.50 108 GLU A N 1
ATOM 811 C CA . GLU A 1 108 ? 45.952 6.677 -21.011 1.00 52.50 108 GLU A CA 1
ATOM 812 C C . GLU A 1 108 ? 46.669 7.249 -22.247 1.00 52.50 108 GLU A C 1
ATOM 814 O O . GLU A 1 108 ? 47.872 7.031 -22.392 1.00 52.50 108 GLU A O 1
ATOM 819 N N . ASP A 1 109 ? 46.035 8.099 -23.062 1.00 51.34 109 ASP A N 1
ATOM 820 C CA . ASP A 1 109 ? 46.679 8.590 -24.296 1.00 51.34 109 ASP A CA 1
ATOM 821 C C . ASP A 1 109 ? 47.631 9.784 -24.098 1.00 51.34 109 ASP A C 1
ATOM 823 O O . ASP A 1 109 ? 48.489 10.053 -24.941 1.00 51.34 109 ASP A O 1
ATOM 827 N N . MET A 1 110 ? 47.584 10.475 -22.953 1.00 52.12 110 MET A N 1
ATOM 828 C CA . MET A 1 110 ? 48.499 11.597 -22.687 1.00 52.12 110 MET A CA 1
ATOM 829 C C . MET A 1 110 ? 49.901 11.182 -22.214 1.00 52.12 110 MET A C 1
ATOM 831 O O . MET A 1 110 ? 50.820 12.000 -22.266 1.00 52.12 110 MET A O 1
ATOM 835 N N . GLN A 1 111 ? 50.113 9.929 -21.793 1.00 54.34 111 GLN A N 1
ATOM 836 C CA . GLN A 1 111 ? 51.449 9.468 -21.383 1.00 54.34 111 GLN A CA 1
ATOM 837 C C . GLN A 1 111 ? 52.324 8.985 -22.550 1.00 54.34 111 GLN A C 1
ATOM 839 O O . GLN A 1 111 ? 53.537 8.851 -22.380 1.00 54.34 111 GLN A O 1
ATOM 844 N N . GLN A 1 112 ? 51.761 8.774 -23.746 1.00 53.88 112 GLN A N 1
ATOM 845 C CA . GLN A 1 112 ? 52.549 8.387 -24.925 1.00 53.88 112 GLN A CA 1
ATOM 846 C C . GLN A 1 112 ? 53.095 9.583 -25.718 1.00 53.88 112 GLN A C 1
ATOM 848 O O . GLN A 1 112 ? 54.093 9.435 -26.422 1.00 53.88 112 GLN A O 1
ATOM 853 N N . LEU A 1 113 ? 52.519 10.782 -25.563 1.00 52.62 113 LEU A N 1
ATOM 854 C CA . LEU A 1 113 ? 52.976 11.978 -26.285 1.00 52.62 113 LEU A CA 1
ATOM 855 C C . LEU A 1 113 ? 54.226 12.637 -25.669 1.00 52.62 113 LEU A C 1
ATOM 857 O O . LEU A 1 113 ? 54.820 13.507 -26.289 1.00 52.62 113 LEU A O 1
ATOM 861 N N . ASN A 1 114 ? 54.658 12.206 -24.478 1.00 52.47 114 ASN A N 1
ATOM 862 C CA . ASN A 1 114 ? 55.830 12.755 -23.779 1.00 52.47 114 ASN A CA 1
ATOM 863 C C . ASN A 1 114 ? 57.070 11.832 -23.845 1.00 52.47 114 ASN A C 1
ATOM 865 O O . ASN A 1 114 ? 58.025 12.007 -23.093 1.00 52.47 114 ASN A O 1
ATOM 869 N N . ARG A 1 115 ? 57.044 10.806 -24.712 1.00 56.91 115 ARG A N 1
ATOM 870 C CA . ARG A 1 115 ? 58.176 9.892 -24.978 1.00 56.91 115 ARG A CA 1
ATOM 871 C C . ARG A 1 115 ? 58.657 9.930 -26.435 1.00 56.91 115 ARG A C 1
ATOM 873 O O . ARG A 1 115 ? 59.110 8.911 -26.958 1.00 56.91 115 ARG A O 1
ATOM 880 N N . ARG A 1 116 ? 58.546 11.072 -27.109 1.00 49.31 116 ARG A N 1
ATOM 881 C CA . ARG A 1 116 ? 59.210 11.302 -28.398 1.00 49.31 116 ARG A CA 1
ATOM 882 C C . ARG A 1 116 ? 60.043 12.563 -28.342 1.00 49.31 116 ARG A C 1
ATOM 884 O O . ARG A 1 116 ? 59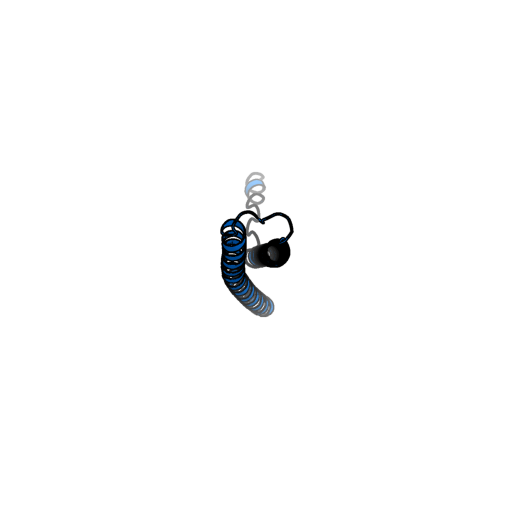.529 13.553 -27.784 1.00 49.31 116 ARG A O 1
#

Sequence (116 aa):
MIHVAPIAGFAEHQQADAGRYLALLGRVEALCRQVDSARQTANDSLGRLNALPQPEVGDSSMLVALLDIHRRDREALFEAMRQLESAREALRAAASTIAPSSVAPLHEDMQQLNRR

Foldseek 3Di:
DDDDDDPVVVVVVLVVLVVQLVVLVVVLVVLVVQLVVLVVQLVVLVVVLVPDDDDDPPPCPVNVVSVVSSVVSVVSNVVSVVSNVVSVVVSVVSVCVNDPPPCPDPPPPVVVVPPD

pLDDT: mean 81.09, std 19.43, range [38.81, 98.69]

Radius of gyration: 27.94 Å; chains: 1; bounding box: 79×20×80 Å